Protein AF-A0A3M1MH91-F1 (afdb_monomer)

Mean predicted aligned error: 15.99 Å

Sequence (151 aa):
MTTFCPVFSGGKAGLVIELVPEYYACIVRKSCNFNRFSPLRLRSHMQEEITPEVFAHIVALAALELSPEEAEYLRGQLNKQLQAVHELQAIPLDEHTPIASHGVPYTLESSPAPREDVWRPFPNPQAILAQAPETEDGYIVVPDIPHEALE

pLDDT: mean 75.45, std 25.6, range [28.02, 97.81]

Radius of gyration: 30.64 Å; Cα contacts (8 Å, |Δi|>4): 28; chains: 1; bounding box: 89×73×53 Å

Solvent-accessible surface area (backbone atoms only — not comparable to full-atom values): 10899 Å² total; per-residue (Å²): 137,90,86,85,86,81,90,84,79,88,80,93,72,84,89,78,84,77,90,74,84,84,84,81,92,73,86,72,67,98,78,70,83,84,81,76,75,72,75,81,75,81,76,71,72,81,64,69,77,63,42,72,69,58,44,53,50,53,34,57,74,67,73,56,90,70,54,76,68,54,46,54,52,49,45,55,52,49,43,56,52,47,52,58,51,51,59,57,67,69,52,88,72,65,91,82,62,74,84,76,90,53,101,57,84,81,42,87,87,66,44,80,77,80,82,74,99,65,91,74,85,76,93,57,67,65,67,58,56,72,70,48,96,44,69,55,99,91,39,76,65,71,82,88,72,92,77,80,82,86,127

Structure (mmCIF, N/CA/C/O backbone):
data_AF-A0A3M1MH91-F1
#
_entry.id   AF-A0A3M1MH91-F1
#
loop_
_atom_site.group_PDB
_atom_site.id
_atom_site.type_symbol
_atom_site.label_atom_id
_atom_site.label_alt_id
_atom_site.label_comp_id
_atom_site.label_asym_id
_atom_site.label_entity_id
_atom_site.label_seq_id
_atom_site.pdbx_PDB_ins_code
_atom_site.Cartn_x
_atom_site.Cartn_y
_atom_site.Cartn_z
_atom_site.occupancy
_atom_site.B_iso_or_equiv
_atom_site.auth_seq_id
_atom_site.auth_comp_id
_atom_site.auth_asym_id
_atom_site.auth_atom_id
_atom_site.pdbx_PDB_model_num
ATOM 1 N N . MET A 1 1 ? 63.331 20.343 7.579 1.00 39.31 1 MET A N 1
ATOM 2 C CA . MET A 1 1 ? 62.811 20.040 6.233 1.00 39.31 1 MET A CA 1
ATOM 3 C C . MET A 1 1 ? 61.585 20.903 6.032 1.00 39.31 1 MET A C 1
ATOM 5 O O . MET A 1 1 ? 60.641 20.833 6.804 1.00 39.31 1 MET A O 1
ATOM 9 N N . THR A 1 2 ? 61.729 21.842 5.119 1.00 36.44 2 THR A N 1
ATOM 10 C CA . THR A 1 2 ? 60.842 22.947 4.776 1.00 36.44 2 THR A CA 1
ATOM 11 C C . THR A 1 2 ? 59.548 22.435 4.151 1.00 36.44 2 THR A C 1
ATOM 13 O O . THR A 1 2 ? 59.618 21.673 3.196 1.00 36.44 2 THR A O 1
ATOM 16 N N . THR A 1 3 ? 58.385 22.934 4.571 1.00 35.31 3 THR A N 1
ATOM 17 C CA . THR A 1 3 ? 57.460 23.561 3.614 1.00 35.31 3 THR A CA 1
ATOM 18 C C . THR A 1 3 ? 56.660 24.645 4.326 1.00 35.31 3 THR A C 1
ATOM 20 O O . THR A 1 3 ? 56.142 24.471 5.423 1.00 35.31 3 THR A O 1
ATOM 23 N N . PHE A 1 4 ? 56.669 25.795 3.679 1.00 33.62 4 PHE A N 1
ATOM 24 C CA . PHE A 1 4 ? 56.191 27.103 4.073 1.00 33.62 4 PHE A CA 1
ATOM 25 C C . PHE A 1 4 ? 54.964 27.392 3.207 1.00 33.62 4 PHE A C 1
ATOM 27 O O . PHE A 1 4 ? 55.044 27.169 2.004 1.00 33.62 4 PHE A O 1
ATOM 34 N N . CYS A 1 5 ? 53.869 27.896 3.773 1.00 28.12 5 CYS A N 1
ATOM 35 C CA . CYS A 1 5 ? 52.869 28.685 3.044 1.00 28.12 5 CYS A CA 1
ATOM 36 C C . CYS A 1 5 ? 52.044 29.521 4.046 1.00 28.12 5 CYS A C 1
ATOM 38 O O . CYS A 1 5 ? 51.921 29.127 5.205 1.00 28.12 5 CYS A O 1
ATOM 40 N N . PRO A 1 6 ? 51.577 30.720 3.663 1.00 42.78 6 PRO A N 1
ATOM 41 C CA . PRO A 1 6 ? 51.894 31.926 4.420 1.00 42.78 6 PRO A CA 1
ATOM 42 C C . PRO A 1 6 ? 50.714 32.562 5.172 1.00 42.78 6 PRO A C 1
ATOM 44 O O . PRO A 1 6 ? 49.558 32.481 4.776 1.00 42.78 6 PRO A O 1
ATOM 47 N N . VAL A 1 7 ? 51.095 33.243 6.254 1.00 38.72 7 VAL A N 1
ATOM 48 C CA . VAL A 1 7 ? 50.594 34.511 6.812 1.00 38.72 7 VAL A CA 1
ATOM 49 C C . VAL A 1 7 ? 49.339 35.114 6.155 1.00 38.72 7 VAL A C 1
ATOM 51 O O . VAL A 1 7 ? 49.402 35.638 5.046 1.00 38.72 7 VAL A O 1
ATOM 54 N N . PHE A 1 8 ? 48.265 35.241 6.943 1.00 28.02 8 PHE A N 1
ATOM 55 C CA . PHE A 1 8 ? 47.492 36.484 6.966 1.00 28.02 8 PHE A CA 1
ATOM 56 C C . PHE A 1 8 ? 47.529 37.058 8.381 1.00 28.02 8 PHE A C 1
ATOM 58 O O . PHE A 1 8 ? 47.222 36.387 9.367 1.00 28.02 8 PHE A O 1
ATOM 65 N N . SER A 1 9 ? 48.028 38.282 8.458 1.00 33.06 9 SER A N 1
ATOM 66 C CA . SER A 1 9 ? 48.305 39.026 9.670 1.00 33.06 9 SER A CA 1
ATOM 67 C C . SER A 1 9 ? 47.053 39.712 10.207 1.00 33.06 9 SER A C 1
ATOM 69 O O . SER A 1 9 ? 46.192 40.158 9.458 1.00 33.06 9 SER A O 1
ATOM 71 N N . GLY A 1 10 ? 47.053 39.897 11.526 1.00 30.61 10 GLY A N 1
ATOM 72 C CA . GLY A 1 10 ? 46.495 41.094 12.143 1.00 30.61 10 GLY A CA 1
ATOM 73 C C . GLY A 1 10 ? 45.026 41.024 12.541 1.00 30.61 10 GLY A C 1
ATOM 74 O O . GLY A 1 10 ? 44.133 40.930 11.711 1.00 30.61 10 GLY A O 1
ATOM 75 N N . GLY A 1 11 ? 44.786 41.212 13.838 1.00 30.73 11 GLY A N 1
ATOM 76 C CA . GLY A 1 11 ? 43.491 41.677 14.326 1.00 30.73 11 GLY A CA 1
ATOM 77 C C . GLY A 1 11 ? 43.076 41.034 15.634 1.00 30.73 11 GLY A C 1
ATOM 78 O O . GLY A 1 11 ? 42.286 40.101 15.646 1.00 30.73 11 GLY A O 1
ATOM 79 N N . LYS A 1 12 ? 43.600 41.555 16.746 1.00 42.81 12 LYS A N 1
ATOM 80 C CA . LYS A 1 12 ? 43.086 41.292 18.093 1.00 42.81 12 LYS A CA 1
ATOM 81 C C . LYS A 1 12 ? 41.573 41.558 18.136 1.00 42.81 12 LYS A C 1
ATOM 83 O O . LYS A 1 12 ? 41.165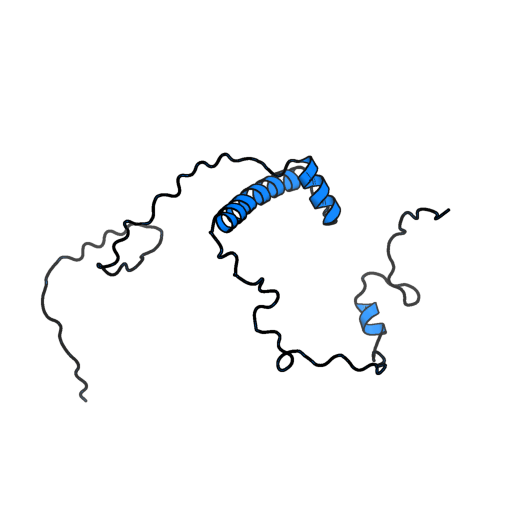 42.692 17.916 1.00 42.81 12 LYS A O 1
ATOM 88 N N . ALA A 1 13 ? 40.775 40.563 18.504 1.00 34.84 13 ALA A N 1
ATOM 89 C CA . ALA A 1 13 ? 39.481 40.768 19.151 1.00 34.84 13 ALA A CA 1
ATOM 90 C C . ALA A 1 13 ? 39.149 39.511 19.963 1.00 34.84 13 ALA A C 1
ATOM 92 O O . ALA A 1 13 ? 39.313 38.395 19.478 1.00 34.84 13 ALA A O 1
ATOM 93 N N . GLY A 1 14 ? 38.804 39.719 21.231 1.00 35.53 14 GLY A N 1
ATOM 94 C CA . GLY A 1 14 ? 38.765 38.702 22.272 1.00 35.53 14 GLY A CA 1
ATOM 95 C C . GLY A 1 14 ? 37.845 37.523 21.972 1.00 35.53 14 GLY A C 1
ATOM 96 O O . GLY A 1 14 ? 36.731 37.673 21.478 1.00 35.53 14 GLY A O 1
ATOM 97 N N . LEU A 1 15 ? 38.342 36.347 22.335 1.00 33.25 15 LEU A N 1
ATOM 98 C CA . LEU A 1 15 ? 37.594 35.110 22.433 1.00 33.25 15 LEU A CA 1
ATOM 99 C C . LEU A 1 15 ? 36.771 35.169 23.730 1.00 33.25 15 LEU A C 1
ATOM 101 O O . LEU A 1 15 ? 37.295 34.888 24.805 1.00 33.25 15 LEU A O 1
ATOM 105 N N . VAL A 1 16 ? 35.508 35.579 23.650 1.00 36.19 16 VAL A N 1
ATOM 106 C CA . VAL A 1 16 ? 34.541 35.301 24.720 1.00 36.19 16 VAL A CA 1
ATOM 107 C C . VAL A 1 16 ? 33.805 34.036 24.304 1.00 36.19 16 VAL A C 1
ATOM 109 O O . VAL A 1 16 ? 32.977 34.060 23.398 1.00 36.19 16 VAL A O 1
ATOM 112 N N . ILE A 1 17 ? 34.182 32.914 24.915 1.00 34.12 17 ILE A N 1
ATOM 113 C CA . ILE A 1 17 ? 33.431 31.663 24.818 1.00 34.12 17 ILE A CA 1
ATOM 114 C C . ILE A 1 17 ? 32.344 31.743 25.889 1.00 34.12 17 ILE A C 1
ATOM 116 O O . ILE A 1 17 ? 32.595 31.419 27.048 1.00 34.12 17 ILE A O 1
ATOM 120 N N . GLU A 1 18 ? 31.148 32.194 25.522 1.00 32.50 18 GLU A N 1
ATOM 121 C CA . GLU A 1 18 ? 29.955 31.853 26.296 1.00 32.50 18 GLU A CA 1
ATOM 122 C C . GLU A 1 18 ? 29.502 30.458 25.865 1.00 32.50 18 GLU A C 1
ATOM 124 O O . GLU A 1 18 ? 29.118 30.222 24.719 1.00 32.50 18 GLU A O 1
ATOM 129 N N . LEU A 1 19 ? 29.613 29.510 26.795 1.00 40.75 19 LEU A N 1
ATOM 130 C CA . LEU A 1 19 ? 29.044 28.176 26.672 1.00 40.75 19 LEU A CA 1
ATOM 131 C C . LEU A 1 19 ? 27.527 28.290 26.843 1.00 40.75 19 LEU A C 1
ATOM 133 O O . LEU A 1 19 ? 27.026 28.269 27.966 1.00 40.75 19 LEU A O 1
ATOM 137 N N . VAL A 1 20 ? 26.806 28.412 25.732 1.00 37.25 20 VAL A N 1
ATOM 138 C CA . VAL A 1 20 ? 25.353 28.211 25.704 1.00 37.25 20 VAL A CA 1
ATOM 139 C C . VAL A 1 20 ? 25.091 26.775 25.243 1.00 37.25 20 VAL A C 1
ATOM 141 O O . VAL A 1 20 ? 25.625 26.377 24.201 1.00 37.25 20 VAL A O 1
ATOM 144 N N . PRO A 1 21 ? 24.341 25.963 26.009 1.00 40.62 21 PRO A N 1
ATOM 145 C CA . PRO A 1 21 ? 24.066 24.593 25.632 1.00 40.62 21 PRO A CA 1
ATOM 146 C C . PRO A 1 21 ? 22.952 24.559 24.583 1.00 40.62 21 PRO A C 1
ATOM 148 O O . PRO A 1 21 ? 21.985 25.309 24.660 1.00 40.62 21 PRO A O 1
ATOM 151 N N . GLU A 1 22 ? 23.107 23.610 23.664 1.00 41.72 22 GLU A N 1
ATOM 152 C CA . GLU A 1 22 ? 22.077 23.050 22.791 1.00 41.72 22 GLU A CA 1
ATOM 153 C C . GLU A 1 22 ? 21.771 23.761 21.446 1.00 41.72 22 GLU A C 1
ATOM 155 O O . GLU A 1 22 ? 21.196 24.838 21.357 1.00 41.72 22 GLU A O 1
ATOM 160 N N . TYR A 1 23 ? 22.114 23.014 20.384 1.00 40.81 23 TYR A N 1
ATOM 161 C CA . TYR A 1 23 ? 21.720 23.098 18.969 1.00 40.81 23 TYR A CA 1
ATOM 162 C C . TYR A 1 23 ? 22.453 24.078 18.022 1.00 40.81 23 TYR A C 1
ATOM 164 O O . TYR A 1 23 ? 22.223 25.278 17.973 1.00 40.81 23 TYR A O 1
ATOM 172 N N . TYR A 1 24 ? 23.266 23.452 17.155 1.00 40.84 24 TYR A N 1
ATOM 173 C CA . TYR A 1 24 ? 23.743 23.890 15.835 1.00 40.84 24 TYR A CA 1
ATOM 174 C C . TYR A 1 24 ? 24.594 25.169 15.747 1.00 40.84 24 TYR A C 1
ATOM 176 O O . TYR A 1 24 ? 24.122 26.267 15.463 1.00 40.84 24 TYR A O 1
ATOM 184 N N . ALA A 1 25 ? 25.916 24.978 15.786 1.00 33.31 25 ALA A N 1
ATOM 185 C CA . ALA A 1 25 ? 26.873 25.919 15.213 1.00 33.31 25 ALA A CA 1
ATOM 186 C C . ALA A 1 25 ? 26.812 25.859 13.672 1.00 33.31 25 ALA A C 1
ATOM 188 O O . ALA A 1 25 ? 27.545 25.110 13.027 1.00 33.31 25 ALA A O 1
ATOM 189 N N . CYS A 1 26 ? 25.927 26.651 13.066 1.00 28.44 26 CYS A N 1
ATOM 190 C CA . CYS A 1 26 ? 25.984 26.931 11.635 1.00 28.44 26 CYS A CA 1
ATOM 191 C C . CYS A 1 26 ? 27.086 27.974 11.393 1.00 28.44 26 CYS A C 1
ATOM 193 O O . CYS A 1 26 ? 26.973 29.125 11.817 1.00 28.44 26 CYS A O 1
ATOM 195 N N . ILE A 1 27 ? 28.180 27.578 10.734 1.00 37.25 27 ILE A N 1
ATOM 196 C CA . ILE A 1 27 ? 29.231 28.501 10.291 1.00 37.25 27 ILE A CA 1
ATOM 197 C C . ILE A 1 27 ? 28.656 29.345 9.149 1.00 37.25 27 ILE A C 1
ATOM 199 O O . ILE A 1 27 ? 28.770 29.007 7.970 1.00 37.25 27 ILE A O 1
ATOM 203 N N . VAL A 1 28 ? 28.021 30.464 9.490 1.00 38.81 28 VAL A N 1
ATOM 204 C CA . VAL A 1 28 ? 27.557 31.436 8.500 1.00 38.81 28 VAL A CA 1
ATOM 205 C C . VAL A 1 28 ? 28.751 32.298 8.087 1.00 38.81 28 VAL A C 1
ATOM 207 O O . VAL A 1 28 ? 29.223 33.151 8.842 1.00 38.81 28 VAL A O 1
ATOM 210 N N . ARG A 1 29 ? 29.260 32.099 6.861 1.00 35.41 29 ARG A N 1
ATOM 211 C CA . ARG A 1 29 ? 30.115 33.100 6.203 1.00 35.41 29 ARG A CA 1
ATOM 212 C C . ARG A 1 29 ? 29.354 34.430 6.172 1.00 35.41 29 ARG A C 1
ATOM 214 O O . ARG A 1 29 ? 28.228 34.489 5.686 1.00 35.41 29 ARG A O 1
ATOM 221 N N . LYS A 1 30 ? 30.016 35.490 6.642 1.00 42.66 30 LYS A N 1
ATOM 222 C CA . LYS A 1 30 ? 29.557 36.876 6.884 1.00 42.66 30 LYS A CA 1
ATOM 223 C C . LYS A 1 30 ? 28.988 37.647 5.668 1.00 42.66 30 LYS A C 1
ATOM 225 O O . LYS A 1 30 ? 28.941 38.871 5.698 1.00 42.66 30 LYS A O 1
ATOM 230 N N . SER A 1 31 ? 28.587 36.966 4.595 1.00 37.50 31 SER A N 1
ATOM 231 C CA . SER A 1 31 ? 28.201 37.573 3.312 1.00 37.50 31 SER A CA 1
ATOM 232 C C . SER A 1 31 ? 26.858 37.086 2.759 1.00 37.50 31 SER A C 1
ATOM 234 O O . SER A 1 31 ? 26.408 37.617 1.748 1.00 37.50 31 SER A O 1
ATOM 236 N N . CYS A 1 32 ? 26.192 36.111 3.387 1.00 32.66 32 CYS A N 1
ATOM 237 C CA . CYS A 1 32 ? 24.842 35.727 2.969 1.00 32.66 32 CYS A CA 1
ATOM 238 C C . CYS A 1 32 ? 23.811 36.634 3.646 1.00 32.66 32 CYS A C 1
ATOM 240 O O . CYS A 1 32 ? 23.598 36.574 4.854 1.00 32.66 32 CYS A O 1
ATOM 242 N N . ASN A 1 33 ? 23.185 37.495 2.846 1.00 38.94 33 ASN A N 1
ATOM 243 C CA . ASN A 1 33 ? 22.095 38.372 3.249 1.00 38.94 33 ASN A CA 1
ATOM 244 C C . ASN A 1 33 ? 20.834 37.520 3.503 1.00 38.94 33 ASN A C 1
ATOM 246 O O . ASN A 1 33 ? 20.026 37.289 2.605 1.00 38.94 33 ASN A O 1
ATOM 250 N N . PHE A 1 34 ? 20.712 36.994 4.724 1.00 41.44 34 PHE A N 1
ATOM 251 C CA . PHE A 1 34 ? 19.629 36.127 5.209 1.00 41.44 34 PHE A CA 1
ATOM 252 C C . PHE A 1 34 ? 18.347 36.928 5.508 1.00 41.44 34 PHE A C 1
ATOM 254 O O . PHE A 1 34 ? 17.741 36.791 6.560 1.00 41.44 34 PHE A O 1
ATOM 261 N N . ASN A 1 35 ? 17.941 37.819 4.601 1.00 36.66 35 ASN A N 1
ATOM 262 C CA . ASN A 1 35 ? 16.754 38.664 4.786 1.00 36.66 35 ASN A CA 1
ATOM 263 C C . ASN A 1 35 ? 15.656 38.386 3.747 1.00 36.66 35 ASN A C 1
ATOM 265 O O . ASN A 1 35 ? 14.824 39.241 3.457 1.00 36.66 35 ASN A O 1
ATOM 269 N N . ARG A 1 36 ? 15.654 37.179 3.163 1.00 39.59 36 ARG A N 1
ATOM 270 C CA . ARG A 1 36 ? 14.602 36.712 2.243 1.00 39.59 36 ARG A CA 1
ATOM 271 C C . ARG A 1 36 ? 14.000 35.357 2.628 1.00 39.59 36 ARG A C 1
ATOM 273 O O . ARG A 1 36 ? 13.360 34.721 1.803 1.00 39.59 36 ARG A O 1
ATOM 280 N N . PHE A 1 37 ? 14.152 34.931 3.877 1.00 39.06 37 PHE A N 1
ATOM 281 C CA . PHE A 1 37 ? 13.192 33.994 4.447 1.00 39.06 37 PHE A CA 1
ATOM 282 C C . PHE A 1 37 ? 12.094 34.840 5.074 1.00 39.06 37 PHE A C 1
ATOM 284 O O . PHE A 1 37 ? 12.212 35.313 6.202 1.00 39.06 37 PHE A O 1
ATOM 291 N N . SER A 1 38 ? 11.055 35.122 4.285 1.00 40.97 38 SER A N 1
ATOM 292 C CA . SER A 1 38 ? 9.800 35.578 4.869 1.00 40.97 38 SER A CA 1
ATOM 293 C C . SER A 1 38 ? 9.378 34.521 5.897 1.00 40.97 38 SER A C 1
ATOM 295 O O . SER A 1 38 ? 9.492 33.327 5.605 1.00 40.97 38 SER A O 1
ATOM 297 N N . PRO A 1 39 ? 8.965 34.909 7.116 1.00 39.94 39 PRO A N 1
ATOM 298 C CA . PRO A 1 39 ? 8.461 33.932 8.059 1.00 39.94 39 PRO A CA 1
ATOM 299 C C . PRO A 1 39 ? 7.252 33.289 7.392 1.00 39.94 39 PRO A C 1
ATOM 301 O O . PRO A 1 39 ? 6.313 33.998 7.015 1.00 39.94 39 PRO A O 1
ATOM 304 N N . LEU A 1 40 ? 7.299 31.966 7.207 1.00 42.94 40 LEU A N 1
ATOM 305 C CA . LEU A 1 40 ? 6.115 31.174 6.914 1.00 42.94 40 LEU A CA 1
ATOM 306 C C . LEU A 1 40 ? 5.078 31.602 7.945 1.00 42.94 40 LEU A C 1
ATOM 308 O O . LEU A 1 40 ? 5.201 31.343 9.142 1.00 42.94 40 LEU A O 1
ATOM 312 N N . ARG A 1 41 ? 4.109 32.389 7.486 1.00 45.06 41 ARG A N 1
ATOM 313 C CA . ARG A 1 41 ? 2.991 32.828 8.296 1.00 45.06 41 ARG A CA 1
ATOM 314 C C . ARG A 1 41 ? 2.200 31.556 8.542 1.00 45.06 41 ARG A C 1
ATOM 316 O O . ARG A 1 41 ? 1.397 31.191 7.690 1.00 45.06 41 ARG A O 1
ATOM 323 N N . LEU A 1 42 ? 2.452 30.883 9.668 1.00 44.47 42 LEU A N 1
ATOM 324 C CA . LEU A 1 42 ? 1.614 29.796 10.164 1.00 44.47 42 LEU A CA 1
ATOM 325 C C . LEU A 1 42 ? 0.206 30.358 10.380 1.00 44.47 42 LEU A C 1
ATOM 327 O O . LEU A 1 42 ? -0.1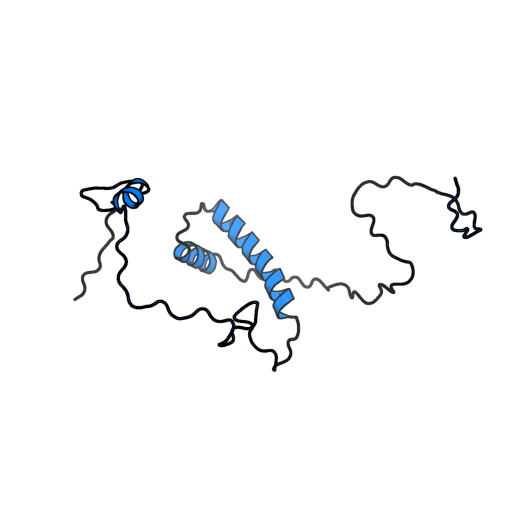72 30.798 11.462 1.00 44.47 42 LEU A O 1
ATOM 331 N N . ARG A 1 43 ? -0.587 30.370 9.315 1.00 44.94 43 ARG A N 1
ATOM 332 C CA . ARG A 1 43 ? -2.023 30.178 9.412 1.00 44.94 43 ARG A CA 1
ATOM 333 C C . ARG A 1 43 ? -2.242 28.677 9.294 1.00 44.94 43 ARG A C 1
ATOM 335 O O . ARG A 1 43 ? -2.793 28.213 8.307 1.00 44.94 43 ARG A O 1
ATOM 342 N N . SER A 1 44 ? -1.784 27.920 10.292 1.00 48.16 44 SER A N 1
ATOM 343 C CA . SER A 1 44 ? -2.280 26.565 10.491 1.00 48.16 44 SER A CA 1
ATOM 344 C C . SER A 1 44 ? -3.697 26.706 11.033 1.00 48.16 44 SER A C 1
ATOM 346 O O . SER A 1 44 ? -3.944 26.673 12.239 1.00 48.16 44 SER A O 1
ATOM 348 N N . HIS A 1 45 ? -4.659 26.892 10.139 1.00 50.84 45 HIS A N 1
ATOM 349 C CA . HIS A 1 45 ? -5.908 26.211 10.403 1.00 50.84 45 HIS A CA 1
ATOM 350 C C . HIS A 1 45 ? -5.525 24.732 10.355 1.00 50.84 45 HIS A C 1
ATOM 352 O O . HIS A 1 45 ? -5.254 24.209 9.281 1.00 50.84 45 HIS A O 1
ATOM 358 N N . MET A 1 46 ? -5.373 24.108 11.526 1.00 56.62 46 MET A N 1
ATOM 359 C CA . MET A 1 46 ? -5.366 22.654 11.645 1.00 56.62 46 MET A CA 1
ATOM 360 C C . MET A 1 46 ? -6.742 22.186 11.175 1.00 56.62 46 MET A C 1
ATOM 362 O O . MET A 1 46 ? -7.656 22.019 11.979 1.00 56.62 46 MET A O 1
ATOM 366 N N . GLN A 1 47 ? -6.945 22.114 9.865 1.00 61.84 47 GLN A N 1
ATOM 367 C CA . GLN A 1 47 ? -8.074 21.385 9.328 1.00 61.84 47 GLN A CA 1
ATOM 368 C C . GLN A 1 47 ? -7.693 19.923 9.498 1.00 61.84 47 GLN A C 1
ATOM 370 O O . GLN A 1 47 ? -6.722 19.452 8.913 1.00 61.84 47 GLN A O 1
ATOM 375 N N . GLU A 1 48 ? -8.399 19.233 10.388 1.00 72.88 48 GLU A N 1
ATOM 376 C CA . GLU A 1 48 ? -8.405 17.778 10.366 1.00 72.88 48 GLU A CA 1
ATOM 377 C C . GLU A 1 48 ? -9.156 17.361 9.100 1.00 72.88 48 GLU A C 1
ATOM 379 O O . GLU A 1 48 ? -10.373 17.191 9.102 1.00 72.88 48 GLU A O 1
ATOM 384 N N . GLU A 1 49 ? -8.428 17.307 7.987 1.00 89.81 49 GLU A N 1
ATOM 385 C CA . GLU A 1 49 ? -8.949 16.908 6.680 1.00 89.81 49 GLU A CA 1
ATOM 386 C C . GLU A 1 49 ? -9.333 15.428 6.678 1.00 89.81 49 GLU A C 1
ATOM 388 O O . GLU A 1 49 ? -10.315 15.032 6.050 1.00 89.81 49 GLU A O 1
ATOM 393 N N . ILE A 1 50 ? -8.586 14.610 7.424 1.00 94.75 50 ILE A N 1
ATOM 394 C CA . ILE A 1 50 ? -8.896 13.196 7.606 1.00 94.75 50 ILE A CA 1
ATOM 395 C C . ILE A 1 50 ? -9.779 13.042 8.841 1.00 94.75 50 ILE A C 1
ATOM 397 O O . ILE A 1 50 ? -9.307 13.078 9.987 1.00 94.75 50 ILE A O 1
ATOM 401 N N . THR A 1 51 ? -11.066 12.831 8.575 1.00 96.38 51 THR A N 1
ATOM 402 C CA . THR A 1 51 ? -12.069 12.518 9.593 1.00 96.38 51 THR A CA 1
ATOM 403 C C . THR A 1 51 ? -11.895 11.085 10.117 1.00 96.38 51 THR A C 1
ATOM 405 O O . THR A 1 51 ? -11.252 10.259 9.458 1.00 96.38 51 THR A O 1
ATOM 408 N N . PRO A 1 52 ? -12.462 10.748 11.291 1.00 96.25 52 PRO A N 1
ATOM 409 C CA . PRO A 1 52 ? -12.436 9.382 11.814 1.00 96.25 52 PRO A CA 1
ATOM 410 C C . PRO A 1 52 ? -13.006 8.345 10.838 1.00 96.25 52 PRO A C 1
ATOM 412 O O . PRO A 1 52 ? -12.455 7.254 10.717 1.00 96.25 52 PRO A O 1
ATOM 415 N N . GLU A 1 53 ? -14.061 8.688 10.097 1.00 96.69 53 GLU A N 1
ATOM 416 C CA . GLU A 1 53 ? -14.702 7.794 9.126 1.00 96.69 53 GLU A CA 1
ATOM 417 C C . GLU A 1 53 ? -13.784 7.511 7.932 1.00 96.69 53 GLU A C 1
ATOM 419 O O . GLU A 1 53 ? -13.632 6.361 7.516 1.00 96.69 53 GLU A O 1
ATOM 424 N N . VAL A 1 54 ? -13.128 8.552 7.405 1.00 96.94 54 VAL A N 1
ATOM 425 C CA . VAL A 1 54 ? -12.151 8.410 6.314 1.00 96.94 54 VAL A CA 1
ATOM 426 C C . VAL A 1 54 ? -10.950 7.598 6.785 1.00 96.94 54 VAL A C 1
ATOM 428 O O . VAL A 1 54 ? -10.499 6.699 6.076 1.00 96.94 54 VAL A O 1
ATOM 431 N N . PHE A 1 55 ? -10.451 7.868 7.992 1.00 97.56 55 PHE A N 1
ATOM 432 C CA . PHE A 1 55 ? -9.338 7.113 8.558 1.00 97.56 55 PHE A CA 1
ATOM 433 C C . PHE A 1 55 ? -9.691 5.633 8.744 1.00 97.56 55 PHE A C 1
ATOM 435 O O . PHE A 1 55 ? -8.919 4.772 8.330 1.00 97.56 55 PHE A O 1
ATOM 442 N N . ALA A 1 56 ? -10.876 5.327 9.280 1.00 97.12 56 ALA A N 1
ATOM 443 C CA . ALA A 1 56 ? -11.356 3.954 9.425 1.00 97.12 56 ALA A CA 1
ATOM 444 C C . ALA A 1 56 ? -11.436 3.227 8.073 1.00 97.12 56 ALA A C 1
ATOM 446 O O . ALA A 1 56 ? -11.056 2.061 7.971 1.00 97.12 56 ALA A O 1
ATOM 447 N N . HIS A 1 57 ? -11.861 3.922 7.014 1.00 97.25 57 HIS A N 1
ATOM 448 C CA . HIS A 1 57 ? -11.868 3.355 5.668 1.00 97.25 57 HIS A CA 1
ATOM 449 C C . HIS A 1 57 ? -10.451 3.063 5.144 1.00 97.25 57 HIS A C 1
ATOM 451 O O . HIS A 1 57 ? -10.212 1.987 4.597 1.00 97.25 57 HIS A O 1
ATOM 457 N N . ILE A 1 58 ? -9.495 3.975 5.354 1.00 96.75 58 ILE A N 1
ATOM 458 C CA . ILE A 1 58 ? -8.084 3.768 4.981 1.00 96.75 58 ILE A CA 1
ATOM 459 C C . I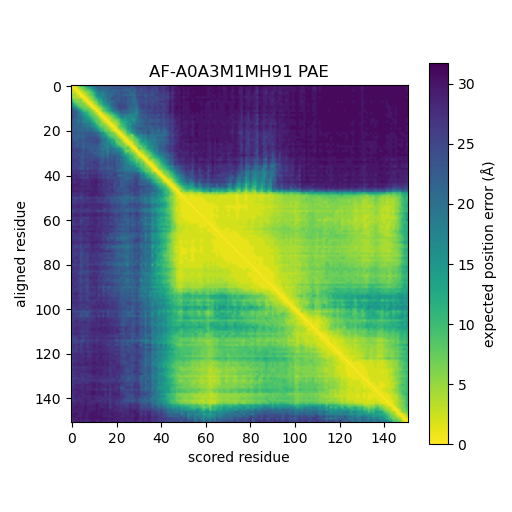LE A 1 58 ? -7.489 2.566 5.729 1.00 96.75 58 ILE A C 1
ATOM 461 O O . ILE A 1 58 ? -6.812 1.740 5.122 1.00 96.75 58 ILE A O 1
ATOM 465 N N . VAL A 1 59 ? -7.763 2.444 7.028 1.00 97.50 59 VAL A N 1
ATOM 466 C CA . VAL A 1 59 ? -7.313 1.322 7.871 1.00 97.50 59 VAL A CA 1
ATOM 467 C C . VAL A 1 59 ? -7.864 -0.010 7.359 1.00 97.50 59 VAL A C 1
ATOM 469 O O . VAL A 1 59 ? -7.109 -0.975 7.240 1.00 97.50 59 VAL A O 1
ATOM 472 N N . ALA A 1 60 ? -9.144 -0.044 6.975 1.00 96.38 60 ALA A N 1
ATOM 473 C CA . ALA A 1 60 ? -9.763 -1.226 6.381 1.00 96.38 60 ALA A CA 1
ATOM 474 C C . ALA A 1 60 ? -9.103 -1.617 5.046 1.00 96.38 60 ALA A C 1
ATOM 476 O O . ALA A 1 60 ? -8.792 -2.788 4.837 1.00 96.38 60 ALA A O 1
ATOM 477 N N . LEU A 1 61 ? -8.827 -0.646 4.166 1.00 97.56 61 LEU A N 1
ATOM 478 C CA . LEU A 1 61 ? -8.120 -0.886 2.899 1.00 97.56 61 LEU A CA 1
ATOM 479 C C . LEU A 1 61 ? -6.686 -1.388 3.109 1.00 97.56 61 LEU A C 1
ATOM 481 O O . LEU A 1 61 ? -6.191 -2.192 2.322 1.00 97.56 61 LEU A O 1
ATOM 485 N N . ALA A 1 62 ? -6.024 -0.918 4.164 1.00 97.00 62 ALA A N 1
ATOM 486 C CA . ALA A 1 62 ? -4.676 -1.335 4.527 1.00 97.00 62 ALA A CA 1
ATOM 487 C C . ALA A 1 62 ? -4.632 -2.685 5.268 1.00 97.00 62 ALA A C 1
ATOM 489 O O . ALA A 1 62 ? -3.538 -3.153 5.578 1.00 97.00 62 ALA A O 1
ATOM 490 N N . ALA A 1 63 ? -5.790 -3.296 5.553 1.00 96.31 63 ALA A N 1
ATOM 491 C CA . ALA A 1 63 ? -5.917 -4.517 6.349 1.00 96.31 63 ALA A CA 1
ATOM 492 C C . ALA A 1 63 ? -5.183 -4.427 7.704 1.00 96.31 63 ALA A C 1
ATOM 494 O O . ALA A 1 63 ? -4.511 -5.369 8.127 1.00 96.31 63 ALA A O 1
ATOM 495 N 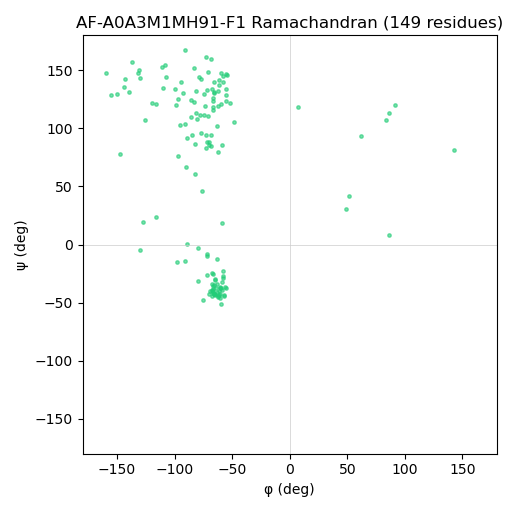N . LEU A 1 64 ? -5.294 -3.274 8.374 1.00 97.12 64 LEU A N 1
ATOM 496 C CA . LEU A 1 64 ? -4.713 -3.042 9.696 1.00 97.12 64 LEU A CA 1
ATOM 497 C C . LEU A 1 64 ? -5.776 -3.201 10.787 1.00 97.12 64 LEU A C 1
ATOM 499 O O . LEU A 1 64 ? -6.861 -2.631 10.698 1.00 97.12 64 LEU A O 1
ATOM 503 N N . GLU A 1 65 ? -5.437 -3.931 11.846 1.00 96.19 65 GLU A N 1
ATOM 504 C CA . GLU A 1 65 ? -6.213 -3.981 13.085 1.00 96.19 65 GLU A CA 1
ATOM 505 C C . GLU A 1 65 ? -5.563 -3.034 14.101 1.00 96.19 65 GLU A C 1
ATOM 507 O O . GLU A 1 65 ? -4.381 -3.177 14.407 1.00 96.19 65 GLU A O 1
ATOM 512 N N . LEU A 1 66 ? -6.312 -2.033 14.572 1.00 97.06 66 LEU A N 1
ATOM 513 C CA . LEU A 1 66 ? -5.819 -0.982 15.468 1.00 97.06 66 LEU A CA 1
ATOM 514 C C . LEU A 1 66 ? -6.743 -0.833 16.673 1.00 97.06 66 LEU A C 1
ATOM 516 O O . LEU A 1 66 ? -7.970 -0.887 16.533 1.00 97.06 66 LEU A O 1
ATOM 520 N N . SER A 1 67 ? -6.165 -0.562 17.842 1.00 97.81 67 SER A N 1
ATOM 521 C CA . SER A 1 67 ? -6.948 -0.129 18.999 1.00 97.81 67 SER A CA 1
ATOM 522 C C . SER A 1 67 ? -7.537 1.277 18.771 1.00 97.81 67 SER A C 1
ATOM 524 O O . SER A 1 67 ? -7.021 2.047 17.952 1.00 97.81 67 SER A O 1
ATOM 526 N N . PRO A 1 68 ? -8.595 1.673 19.504 1.00 96.75 68 PRO A N 1
ATOM 527 C CA . PRO A 1 68 ? -9.143 3.029 19.418 1.00 96.75 68 PRO A CA 1
ATOM 528 C C . PRO A 1 68 ? -8.103 4.124 19.704 1.00 96.75 68 PRO A C 1
ATOM 530 O O . PRO A 1 68 ? -8.107 5.176 19.063 1.00 96.75 68 PRO A O 1
ATOM 533 N N . GLU A 1 69 ? -7.191 3.874 20.645 1.00 97.25 69 GLU A N 1
ATOM 534 C CA . GLU A 1 69 ? -6.123 4.802 21.019 1.00 97.25 69 GLU A CA 1
ATOM 535 C C . GLU A 1 69 ? -5.065 4.928 19.914 1.00 97.25 69 GLU A C 1
ATOM 537 O O . GLU A 1 69 ? -4.624 6.037 19.600 1.00 97.25 69 GLU A O 1
ATOM 542 N N . GLU A 1 70 ? -4.678 3.807 19.298 1.00 97.81 70 GLU A N 1
ATOM 543 C CA . GLU A 1 70 ? -3.746 3.782 18.167 1.00 97.81 70 GLU A CA 1
ATOM 544 C C . GLU A 1 70 ? -4.337 4.478 16.943 1.00 97.81 70 GLU A C 1
ATOM 546 O O . GLU A 1 70 ? -3.652 5.268 16.290 1.00 97.81 70 GLU A O 1
ATOM 551 N N . ALA A 1 71 ? -5.617 4.226 16.660 1.00 97.31 71 ALA A N 1
ATOM 552 C CA . ALA A 1 71 ? -6.319 4.843 15.547 1.00 97.31 71 ALA A CA 1
ATOM 553 C C . ALA A 1 71 ? -6.355 6.370 15.687 1.00 97.31 71 ALA A C 1
ATOM 555 O O . ALA A 1 71 ? -6.011 7.083 14.744 1.00 97.31 71 ALA A O 1
ATOM 556 N N . GLU A 1 72 ? -6.689 6.882 16.872 1.00 96.88 72 GLU A N 1
ATOM 557 C CA . GLU A 1 72 ? -6.724 8.324 17.119 1.00 96.88 72 GLU A CA 1
ATOM 558 C C . GLU A 1 72 ? -5.326 8.953 17.043 1.00 96.88 72 GLU A C 1
ATOM 560 O O . GLU A 1 72 ? -5.133 10.006 16.422 1.00 96.88 72 GLU A O 1
ATOM 565 N N . TYR A 1 73 ? -4.320 8.277 17.603 1.00 97.31 73 TYR A N 1
ATOM 566 C CA . TYR A 1 73 ? -2.934 8.721 17.503 1.00 97.31 73 TYR A CA 1
ATOM 567 C C . TYR A 1 73 ? -2.471 8.812 16.042 1.00 97.31 73 TYR A C 1
ATOM 569 O O . TYR A 1 73 ? -1.955 9.854 15.619 1.00 97.31 73 TYR A O 1
ATOM 577 N N . LEU A 1 74 ? -2.666 7.748 15.260 1.00 97.38 74 LEU A N 1
ATOM 578 C CA . LEU A 1 74 ? -2.229 7.670 13.866 1.00 97.38 74 LEU A CA 1
ATOM 579 C C . LEU A 1 74 ? -3.001 8.634 12.965 1.00 97.38 74 LEU A C 1
ATOM 581 O O . LEU A 1 74 ? -2.381 9.296 12.133 1.00 97.38 74 LEU A O 1
ATOM 585 N N . ARG A 1 75 ? -4.311 8.800 13.175 1.00 96.88 75 ARG A N 1
ATOM 586 C CA . ARG A 1 75 ? -5.123 9.817 12.491 1.00 96.88 75 ARG A CA 1
ATOM 587 C C . ARG A 1 75 ? -4.557 11.218 12.719 1.00 96.88 75 ARG A C 1
ATOM 589 O O . ARG A 1 75 ? -4.407 11.994 11.770 1.00 96.88 75 ARG A O 1
ATOM 596 N N . GLY A 1 76 ? -4.184 11.535 13.960 1.00 95.44 76 GLY A N 1
ATOM 597 C CA . GLY A 1 76 ? -3.534 12.799 14.300 1.00 95.44 76 GLY A CA 1
ATOM 598 C C . GLY A 1 76 ? -2.164 12.968 13.631 1.00 95.44 76 GLY A C 1
ATOM 599 O O . GLY A 1 76 ? -1.844 14.056 13.148 1.00 95.44 76 GLY A O 1
ATOM 600 N N . GLN A 1 77 ? -1.349 11.910 13.565 1.00 96.19 77 GLN A N 1
ATOM 601 C CA . GLN A 1 77 ? -0.056 11.955 12.865 1.00 96.19 77 GLN A CA 1
ATOM 602 C C . GLN A 1 77 ? -0.218 12.125 11.352 1.00 96.19 77 GLN A C 1
ATOM 604 O O . GLN A 1 77 ? 0.518 12.902 10.747 1.00 96.19 77 GLN A O 1
ATOM 609 N N . LEU A 1 78 ? -1.196 11.460 10.743 1.00 96.06 78 LEU A N 1
ATOM 610 C CA . LEU A 1 78 ? -1.426 11.531 9.304 1.00 96.06 78 LEU A CA 1
ATOM 611 C C . LEU A 1 78 ? -1.912 12.924 8.876 1.00 96.06 78 LEU A C 1
ATOM 613 O O . LEU A 1 78 ? -1.409 13.473 7.898 1.00 96.06 78 LEU A O 1
ATOM 617 N N . ASN A 1 79 ? -2.790 13.555 9.663 1.00 95.38 79 ASN A N 1
ATOM 618 C CA . ASN A 1 79 ? -3.171 14.956 9.442 1.00 95.38 79 ASN A CA 1
ATOM 619 C C . ASN A 1 79 ? -1.961 15.909 9.539 1.00 95.38 79 ASN A C 1
ATOM 621 O O . ASN A 1 79 ? -1.849 16.848 8.754 1.00 95.38 79 ASN A O 1
ATOM 625 N N . LYS A 1 80 ? -1.007 15.654 10.447 1.00 94.12 80 LYS A N 1
ATOM 626 C CA . LYS A 1 80 ? 0.250 16.429 10.499 1.00 94.12 80 LYS A CA 1
ATOM 627 C C . LYS A 1 80 ? 1.126 16.192 9.266 1.00 94.12 80 LYS A C 1
ATOM 629 O O . LYS A 1 80 ? 1.743 17.132 8.777 1.00 94.12 80 LYS A O 1
ATOM 634 N N . GLN A 1 81 ? 1.187 14.963 8.755 1.00 94.56 81 GLN A N 1
ATOM 635 C CA . GLN A 1 81 ? 1.945 14.643 7.539 1.00 94.56 81 GLN A CA 1
ATOM 636 C C . GLN A 1 81 ? 1.347 15.314 6.295 1.00 94.56 81 GLN A C 1
ATOM 638 O O . GLN A 1 81 ? 2.104 15.787 5.447 1.00 94.56 81 GLN A O 1
ATOM 643 N N . LEU A 1 82 ? 0.016 15.437 6.211 1.00 95.06 82 LEU A N 1
ATOM 644 C CA . LEU A 1 82 ? -0.649 16.168 5.125 1.00 95.06 82 LEU A CA 1
ATOM 645 C C . LEU A 1 82 ? -0.219 17.632 5.045 1.00 95.06 82 LEU A C 1
ATOM 647 O O . LEU A 1 82 ? -0.093 18.160 3.945 1.00 95.06 82 LEU A O 1
ATOM 651 N N . GLN A 1 83 ? 0.102 18.273 6.173 1.00 91.06 83 GLN A N 1
ATOM 652 C CA . GLN A 1 83 ? 0.636 19.634 6.148 1.00 91.06 83 GLN A CA 1
ATOM 653 C C . GLN A 1 83 ? 1.909 19.732 5.289 1.00 91.06 83 GLN A C 1
ATOM 655 O O . GLN A 1 83 ? 2.033 20.649 4.481 1.00 91.06 83 GLN A O 1
ATOM 660 N N . ALA A 1 84 ? 2.831 18.772 5.413 1.00 92.69 84 ALA A N 1
ATOM 661 C CA . ALA A 1 84 ? 4.047 18.750 4.600 1.00 92.69 84 ALA A CA 1
ATOM 662 C C . ALA A 1 84 ? 3.739 18.517 3.110 1.00 92.69 84 ALA A C 1
ATOM 664 O O . ALA A 1 84 ? 4.395 19.089 2.242 1.00 92.69 84 ALA A O 1
ATOM 665 N N . VAL A 1 85 ? 2.714 17.717 2.799 1.00 94.38 85 VAL A N 1
ATOM 666 C CA . VAL A 1 85 ? 2.251 17.507 1.418 1.00 94.38 85 VAL A CA 1
ATOM 667 C C . VAL A 1 85 ? 1.682 18.801 0.831 1.00 94.38 85 VAL A C 1
ATOM 669 O O . VAL A 1 85 ? 2.025 19.157 -0.296 1.00 94.38 85 VAL A O 1
ATOM 672 N N . HIS A 1 86 ? 0.890 19.549 1.601 1.00 93.88 86 HIS A N 1
ATOM 673 C CA . HIS A 1 86 ? 0.349 20.848 1.182 1.00 93.88 86 HIS A CA 1
ATOM 674 C C . HIS A 1 86 ? 1.441 21.891 0.947 1.00 93.88 86 HIS A C 1
ATOM 676 O O . HIS A 1 86 ? 1.363 22.670 -0.005 1.00 93.88 86 HIS A O 1
ATOM 682 N N . GLU A 1 87 ? 2.491 21.887 1.770 1.00 93.56 87 GLU A N 1
ATOM 683 C CA . GLU A 1 87 ? 3.666 22.740 1.561 1.00 93.56 87 GLU A CA 1
ATOM 684 C C . GLU A 1 87 ? 4.372 22.419 0.234 1.00 93.56 87 GLU A C 1
ATOM 686 O O . GLU A 1 87 ? 4.763 23.340 -0.484 1.00 93.56 87 GLU A O 1
ATOM 691 N N . LEU A 1 88 ? 4.480 21.136 -0.132 1.00 93.00 88 LEU A N 1
ATOM 692 C CA . LEU A 1 88 ? 5.028 20.718 -1.426 1.00 93.00 88 LEU A CA 1
ATOM 693 C C . LEU A 1 88 ? 4.104 21.087 -2.594 1.00 93.00 88 LEU A C 1
ATOM 695 O O . LEU A 1 88 ? 4.587 21.538 -3.631 1.00 93.00 88 LEU A O 1
ATOM 699 N N . GLN A 1 89 ? 2.788 20.943 -2.427 1.00 92.38 89 GLN A N 1
ATOM 700 C CA . GLN A 1 89 ? 1.800 21.289 -3.453 1.00 92.38 89 GLN A CA 1
ATOM 701 C C . GLN A 1 89 ? 1.778 22.793 -3.764 1.00 92.38 89 GLN A C 1
ATOM 703 O O . GLN A 1 89 ? 1.490 23.190 -4.892 1.00 92.38 89 GLN A O 1
ATOM 708 N N . ALA A 1 90 ? 2.097 23.638 -2.781 1.00 94.25 90 ALA A N 1
ATOM 709 C CA . ALA A 1 90 ? 2.156 25.087 -2.957 1.00 94.25 90 ALA A CA 1
ATOM 710 C C . ALA A 1 90 ? 3.358 25.561 -3.800 1.00 94.25 90 ALA A C 1
ATOM 712 O O . ALA A 1 90 ? 3.423 26.740 -4.161 1.00 94.25 90 ALA A O 1
ATOM 713 N N . ILE A 1 91 ? 4.315 24.679 -4.105 1.00 93.44 91 ILE A N 1
ATOM 714 C CA . ILE A 1 91 ? 5.470 25.005 -4.943 1.00 93.44 91 ILE A CA 1
ATOM 715 C C . ILE A 1 91 ? 5.000 25.104 -6.404 1.00 93.44 91 ILE A C 1
ATOM 717 O O . ILE A 1 91 ? 4.514 24.115 -6.953 1.00 93.44 91 ILE A O 1
ATOM 721 N N . PRO A 1 92 ? 5.144 26.268 -7.068 1.00 92.25 92 PRO A N 1
ATOM 722 C CA . PRO A 1 92 ? 4.734 26.413 -8.458 1.00 92.25 92 PRO A CA 1
ATOM 723 C C . PRO A 1 92 ? 5.597 25.530 -9.363 1.00 92.25 92 PRO A C 1
ATOM 725 O O . PRO A 1 92 ? 6.828 25.561 -9.287 1.00 92.25 92 PRO A O 1
ATOM 728 N N . LEU A 1 93 ? 4.939 24.776 -10.239 1.00 90.12 93 LEU A N 1
ATOM 729 C CA . LEU A 1 93 ? 5.576 23.968 -11.274 1.00 90.12 93 LEU A CA 1
ATOM 730 C C . LEU A 1 93 ? 5.349 24.619 -12.640 1.00 90.12 93 LEU A C 1
ATOM 732 O O . LEU A 1 93 ? 4.290 25.190 -12.891 1.00 90.12 93 LEU A O 1
ATOM 736 N N . ASP A 1 94 ? 6.347 24.531 -13.518 1.00 93.19 94 ASP A N 1
ATOM 737 C CA . ASP A 1 94 ? 6.180 24.886 -14.929 1.00 93.19 94 ASP A CA 1
ATOM 738 C C . ASP A 1 94 ? 5.209 23.886 -15.578 1.00 93.19 94 ASP A C 1
ATOM 740 O O . ASP A 1 94 ? 5.392 22.675 -15.429 1.00 93.19 94 ASP A O 1
ATOM 744 N N . GLU A 1 95 ? 4.194 24.379 -16.295 1.00 88.94 95 GLU A N 1
ATOM 745 C CA . GLU A 1 95 ? 3.173 23.572 -16.983 1.00 88.94 95 GLU A CA 1
ATOM 746 C C . GLU A 1 95 ? 3.786 22.599 -18.002 1.00 88.94 95 GLU A C 1
ATOM 748 O O . GLU A 1 95 ? 3.188 21.576 -18.336 1.00 88.94 95 GLU A O 1
ATOM 753 N N . HIS A 1 96 ? 4.997 22.895 -18.481 1.00 91.88 96 HIS A N 1
ATOM 754 C CA . HIS A 1 96 ? 5.741 22.040 -19.402 1.00 91.88 96 HIS A CA 1
ATOM 755 C C . HIS A 1 96 ? 6.639 21.008 -18.708 1.00 91.88 96 HIS A C 1
ATOM 757 O O . HIS A 1 96 ? 7.315 20.239 -19.396 1.00 91.88 96 HIS A O 1
ATOM 763 N N . THR A 1 97 ? 6.657 20.964 -17.372 1.00 87.50 97 THR A N 1
ATOM 764 C CA . THR A 1 97 ? 7.449 19.982 -16.623 1.00 87.50 97 THR A CA 1
ATOM 765 C C . THR A 1 97 ? 6.890 18.580 -16.874 1.00 87.50 97 THR A C 1
ATOM 767 O O . THR A 1 97 ? 5.760 18.292 -16.476 1.00 87.50 97 THR A O 1
ATOM 770 N N . PRO A 1 98 ? 7.650 17.671 -17.510 1.00 82.69 98 PRO A N 1
ATOM 771 C CA . PRO A 1 98 ? 7.179 16.315 -17.737 1.00 82.69 98 PRO A CA 1
ATOM 772 C C . PRO A 1 98 ? 7.133 15.533 -16.421 1.00 82.69 98 PRO A C 1
ATOM 774 O O . PRO A 1 98 ? 7.971 15.711 -15.536 1.00 82.69 98 PRO A O 1
ATOM 777 N N . ILE A 1 99 ? 6.185 14.602 -16.315 1.00 84.25 99 ILE A N 1
ATOM 778 C CA . ILE A 1 99 ? 6.128 13.666 -15.189 1.00 84.25 99 ILE A CA 1
ATOM 779 C C . ILE A 1 99 ? 7.347 12.738 -15.257 1.00 84.25 99 ILE A C 1
ATOM 781 O O . ILE A 1 99 ? 7.545 12.018 -16.239 1.00 84.25 99 ILE A O 1
ATOM 785 N N . ALA A 1 100 ? 8.144 12.703 -14.191 1.00 83.44 100 ALA A N 1
ATOM 786 C CA . ALA A 1 100 ? 9.247 11.759 -14.055 1.00 83.44 100 ALA A CA 1
ATOM 787 C C . ALA A 1 100 ? 8.726 10.399 -13.555 1.00 83.44 100 ALA A C 1
ATOM 789 O O . ALA A 1 100 ? 8.713 10.129 -12.358 1.00 83.44 100 ALA A O 1
ATOM 790 N N . SER A 1 101 ? 8.290 9.529 -14.475 1.00 85.12 101 SER A N 1
ATOM 791 C CA . SER A 1 101 ? 7.865 8.151 -14.132 1.00 85.12 101 SER A CA 1
ATOM 792 C C . SER A 1 101 ? 9.032 7.273 -13.656 1.00 85.12 101 SER A C 1
ATOM 794 O O . SER A 1 101 ? 8.845 6.307 -12.920 1.00 85.12 101 SER A O 1
ATOM 796 N N . HIS A 1 102 ? 10.251 7.622 -14.070 1.00 84.50 102 HIS A N 1
ATOM 797 C CA . HIS A 1 102 ? 11.494 6.961 -13.695 1.00 84.50 102 HIS A CA 1
ATOM 798 C C . HIS A 1 102 ? 12.518 8.017 -13.265 1.00 84.50 102 HIS A C 1
ATOM 800 O O . HIS A 1 102 ? 12.539 9.120 -13.808 1.00 84.50 102 HIS A O 1
ATOM 806 N N . GLY A 1 103 ? 13.399 7.674 -12.320 1.00 84.00 103 GLY A N 1
ATOM 807 C CA . GLY A 1 103 ? 14.470 8.573 -11.861 1.00 84.00 103 GLY A CA 1
ATOM 808 C C . GLY A 1 103 ? 15.605 8.782 -12.875 1.00 84.00 103 GLY A C 1
ATOM 809 O O . GLY A 1 103 ? 16.473 9.622 -12.658 1.00 84.00 103 GLY A O 1
ATOM 810 N N . VAL A 1 104 ? 15.608 8.023 -13.975 1.00 85.00 104 VAL A N 1
ATOM 811 C CA . VAL A 1 104 ? 16.569 8.109 -15.083 1.00 85.00 104 VAL A CA 1
ATOM 812 C C . VAL A 1 104 ? 15.833 7.999 -16.422 1.00 85.00 104 VAL A C 1
ATOM 814 O O . VAL A 1 104 ? 14.741 7.426 -16.457 1.00 85.00 104 VAL A O 1
ATOM 817 N N . PRO A 1 105 ? 16.407 8.503 -17.533 1.00 85.75 105 PRO A N 1
ATOM 818 C CA . PRO A 1 105 ? 15.811 8.336 -18.853 1.00 85.75 105 PRO A CA 1
ATOM 819 C C . PRO A 1 105 ? 15.573 6.856 -19.180 1.00 85.75 105 PRO A C 1
ATOM 821 O O . PRO A 1 105 ? 16.505 6.050 -19.172 1.00 85.75 105 PRO A O 1
ATOM 824 N N . TYR A 1 106 ? 14.321 6.515 -19.482 1.00 85.31 106 TYR A N 1
ATOM 825 C CA . TYR A 1 106 ? 13.907 5.186 -19.930 1.00 85.31 106 TYR A CA 1
ATOM 826 C C . TYR A 1 106 ? 13.811 5.185 -21.459 1.00 85.31 106 TYR A C 1
ATOM 828 O O . TYR A 1 106 ? 12.738 5.343 -22.040 1.00 85.31 106 TYR A O 1
ATOM 836 N N . THR A 1 107 ? 14.970 5.135 -22.115 1.00 88.81 107 THR A N 1
ATOM 837 C CA . THR A 1 107 ? 15.094 5.113 -23.577 1.00 88.81 107 THR A CA 1
ATOM 838 C C . THR A 1 107 ? 15.117 3.671 -24.070 1.00 88.81 107 THR A C 1
ATOM 840 O O . THR A 1 107 ? 15.335 2.751 -23.290 1.00 88.81 107 THR A O 1
ATOM 843 N N . LEU A 1 108 ? 14.966 3.457 -25.380 1.00 87.56 108 LEU A N 1
ATOM 844 C CA . LEU A 1 108 ? 15.134 2.124 -25.976 1.00 87.56 108 LEU A CA 1
ATOM 845 C C . LEU A 1 108 ? 16.529 1.525 -25.716 1.00 87.56 108 LEU A C 1
ATOM 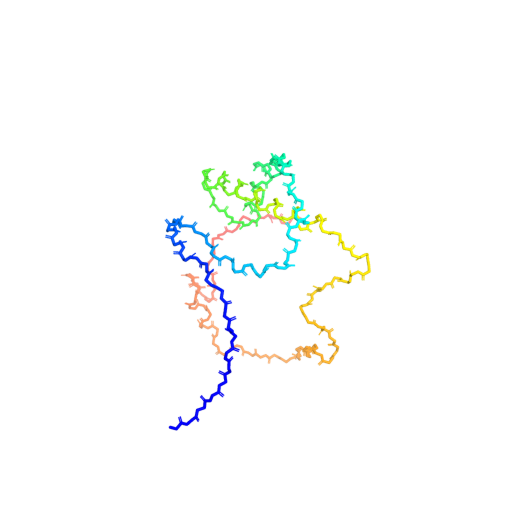847 O O . LEU A 1 108 ? 16.681 0.310 -25.679 1.00 87.56 108 LEU A O 1
ATOM 851 N N . GLU A 1 109 ? 17.543 2.376 -25.532 1.00 89.31 109 GLU A N 1
ATOM 852 C CA . GLU A 1 109 ? 18.926 1.966 -25.261 1.00 89.31 109 GLU A CA 1
ATOM 853 C C . GLU A 1 109 ? 19.149 1.584 -23.789 1.00 89.31 109 GLU A C 1
ATOM 855 O O . GLU A 1 109 ? 19.991 0.735 -23.502 1.00 89.31 109 GLU A O 1
ATOM 860 N N . SER A 1 110 ? 18.416 2.206 -22.856 1.00 89.38 110 SER A N 1
ATOM 861 C CA . SER A 1 110 ? 18.525 1.943 -21.413 1.00 89.38 110 SER A CA 1
ATOM 862 C C . SER A 1 110 ? 17.457 0.985 -20.881 1.00 89.38 110 SER A C 1
ATOM 864 O O . SER A 1 110 ? 17.602 0.463 -19.773 1.00 89.38 110 SER A O 1
ATOM 866 N N . SER A 1 111 ? 16.390 0.738 -21.645 1.00 90.31 111 SER A N 1
ATOM 867 C CA . SER A 1 111 ? 15.327 -0.184 -21.262 1.00 90.31 111 SER A CA 1
ATOM 868 C C . SER A 1 111 ? 15.815 -1.636 -21.332 1.00 90.31 111 SER A C 1
ATOM 870 O O . SER A 1 111 ? 16.401 -2.030 -22.344 1.00 90.31 111 SER A O 1
ATOM 872 N N . PRO A 1 112 ? 15.555 -2.464 -20.306 1.00 89.62 112 PRO A N 1
ATOM 873 C CA . PRO A 1 112 ? 15.839 -3.889 -20.384 1.00 89.62 112 PRO A CA 1
ATOM 874 C C . PRO A 1 112 ? 15.017 -4.532 -21.506 1.00 89.62 112 PRO A C 1
ATOM 876 O O . PRO A 1 112 ? 13.849 -4.198 -21.706 1.00 89.62 112 PRO A O 1
ATOM 879 N N . ALA A 1 113 ? 15.624 -5.481 -22.221 1.00 92.25 113 ALA A N 1
ATOM 880 C CA . ALA A 1 113 ? 14.912 -6.261 -23.225 1.00 92.25 113 ALA A CA 1
ATOM 881 C C . ALA A 1 113 ? 13.737 -7.031 -22.584 1.00 92.25 113 ALA A C 1
ATOM 883 O O . ALA A 1 113 ? 13.845 -7.458 -21.426 1.00 92.25 113 ALA A O 1
ATOM 884 N N . PRO A 1 114 ? 12.630 -7.246 -23.319 1.00 92.88 114 PRO A N 1
ATOM 885 C CA . PRO A 1 114 ? 11.550 -8.105 -22.856 1.00 92.88 114 PRO A CA 1
ATOM 886 C C . PRO A 1 114 ? 12.067 -9.495 -22.473 1.00 92.88 114 PRO A C 1
ATOM 888 O O . PRO A 1 114 ? 12.991 -10.030 -23.084 1.00 92.88 114 PRO A O 1
ATOM 891 N N . ARG A 1 115 ? 11.457 -10.105 -21.455 1.00 95.50 115 ARG A N 1
ATOM 892 C CA . ARG A 1 115 ? 11.761 -11.490 -21.092 1.00 95.50 115 ARG A CA 1
ATOM 893 C C . ARG A 1 115 ? 11.291 -12.424 -22.213 1.00 95.50 115 ARG A C 1
ATOM 895 O O . ARG A 1 115 ? 10.110 -12.426 -22.539 1.00 95.50 115 ARG A O 1
ATOM 902 N N . GLU A 1 116 ? 12.190 -13.271 -22.709 1.00 96.25 116 GLU A N 1
ATOM 903 C CA . GLU A 1 116 ? 11.872 -14.332 -23.675 1.00 96.25 116 GLU A CA 1
ATOM 904 C C . GLU A 1 116 ? 10.802 -15.304 -23.150 1.00 96.25 116 GLU A C 1
ATOM 906 O O . GLU A 1 116 ? 10.785 -15.651 -21.958 1.00 96.25 116 GLU A O 1
ATOM 911 N N . ASP A 1 117 ? 9.953 -15.802 -24.050 1.00 96.81 117 ASP A N 1
ATOM 912 C CA . ASP A 1 117 ? 8.914 -16.791 -23.745 1.00 96.81 117 ASP A CA 1
ATOM 913 C C . ASP A 1 117 ? 9.474 -18.222 -23.714 1.00 96.81 117 ASP A C 1
ATOM 915 O O . ASP A 1 117 ? 9.126 -19.098 -24.502 1.00 96.81 117 ASP A O 1
ATOM 919 N N . VAL A 1 118 ? 10.426 -18.446 -22.810 1.00 97.06 118 VAL A N 1
ATOM 920 C CA . VAL A 1 118 ? 11.034 -19.756 -22.576 1.00 97.06 118 VAL A CA 1
ATOM 921 C C . VAL A 1 118 ? 10.703 -20.194 -21.161 1.00 97.06 118 VAL A C 1
ATOM 923 O O . VAL A 1 118 ? 11.072 -19.531 -20.188 1.00 97.06 118 VAL A O 1
ATOM 926 N N . TRP A 1 119 ? 10.029 -21.336 -21.044 1.00 96.06 119 TRP A N 1
ATOM 927 C CA . TRP A 1 119 ? 9.723 -21.934 -19.752 1.00 96.06 119 TRP A CA 1
ATOM 928 C C . TRP A 1 119 ? 11.006 -22.310 -19.000 1.00 96.06 119 TRP A C 1
ATOM 930 O O . TRP A 1 119 ? 11.911 -22.943 -19.545 1.00 96.06 119 TRP A O 1
ATOM 940 N N . ARG A 1 120 ? 11.076 -21.920 -17.724 1.00 95.00 120 ARG A N 1
ATOM 941 C CA . ARG A 1 120 ? 12.167 -22.261 -16.807 1.00 95.00 120 ARG A CA 1
ATOM 942 C C . ARG A 1 12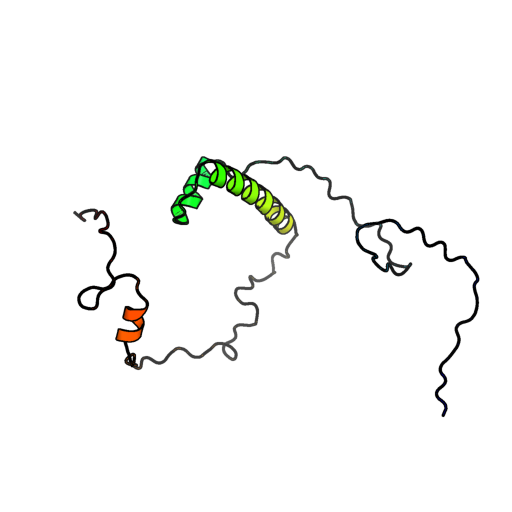0 ? 11.566 -22.906 -15.556 1.00 95.00 120 ARG A C 1
ATOM 944 O O . ARG A 1 120 ? 10.936 -22.187 -14.779 1.00 95.00 120 ARG A O 1
ATOM 951 N N . PRO A 1 121 ? 11.714 -24.227 -15.352 1.00 93.88 121 PRO A N 1
ATOM 952 C CA . PRO A 1 121 ? 11.194 -24.877 -14.155 1.00 93.88 121 PRO A CA 1
ATOM 953 C C . PRO A 1 121 ? 11.928 -24.372 -12.908 1.00 93.88 121 PRO A C 1
ATOM 955 O O . PRO A 1 121 ? 13.147 -24.188 -12.924 1.00 93.88 121 PRO A O 1
ATOM 958 N N . PHE A 1 122 ? 11.192 -24.158 -11.816 1.00 93.19 122 PHE A N 1
ATOM 959 C CA . PHE A 1 122 ? 11.800 -23.807 -10.536 1.00 93.19 122 PHE A CA 1
ATOM 960 C C . PHE A 1 122 ? 12.467 -25.052 -9.924 1.00 93.19 122 PHE A C 1
ATOM 962 O O . PHE A 1 122 ? 11.819 -26.096 -9.839 1.00 93.19 122 PHE A O 1
ATOM 969 N N . PRO A 1 123 ? 13.740 -24.982 -9.495 1.00 94.62 123 PRO A N 1
ATOM 970 C CA . PRO A 1 123 ? 14.509 -26.178 -9.150 1.00 94.62 123 PRO A CA 1
ATOM 971 C C . PRO A 1 123 ? 14.065 -26.858 -7.849 1.00 94.62 123 PRO A C 1
ATOM 973 O O . PRO A 1 123 ? 14.288 -28.055 -7.697 1.00 94.62 123 PRO A O 1
ATOM 976 N N . ASN A 1 124 ? 13.466 -26.126 -6.901 1.00 95.50 124 ASN A N 1
ATOM 977 C CA . ASN A 1 124 ? 13.075 -26.689 -5.606 1.00 95.50 124 ASN A CA 1
ATOM 978 C C . ASN A 1 124 ? 11.800 -26.044 -5.024 1.00 95.50 124 ASN A C 1
ATOM 980 O O . ASN A 1 124 ? 11.895 -25.224 -4.110 1.00 95.50 124 ASN A O 1
ATOM 984 N N . PRO A 1 125 ? 10.599 -26.414 -5.507 1.00 93.19 125 PRO A N 1
ATOM 985 C CA . PRO A 1 125 ? 9.332 -25.882 -4.990 1.00 93.19 125 PRO A CA 1
ATOM 986 C C . PRO A 1 125 ? 9.128 -26.120 -3.486 1.00 93.19 125 PRO A C 1
ATOM 988 O O . PRO A 1 125 ? 8.515 -25.300 -2.809 1.00 93.19 125 PRO A O 1
ATOM 991 N N . GLN A 1 126 ? 9.701 -27.197 -2.940 1.00 94.06 126 GLN A N 1
ATOM 992 C CA . GLN A 1 126 ? 9.588 -27.537 -1.519 1.00 94.06 126 GLN A CA 1
ATOM 993 C C . GLN A 1 126 ? 10.256 -26.496 -0.610 1.00 94.06 126 GLN A C 1
ATOM 995 O O . GLN A 1 126 ? 9.785 -26.256 0.496 1.00 94.06 126 GLN A O 1
ATOM 1000 N N . ALA A 1 127 ? 11.306 -25.815 -1.085 1.00 95.56 127 ALA A N 1
ATOM 1001 C CA . ALA A 1 127 ? 11.934 -24.729 -0.331 1.00 95.56 127 ALA A CA 1
ATOM 1002 C C . ALA A 1 127 ? 11.026 -23.500 -0.166 1.00 95.56 127 ALA A C 1
ATOM 1004 O O . ALA A 1 127 ? 11.213 -22.751 0.787 1.00 95.56 127 ALA A O 1
ATOM 1005 N N . ILE A 1 128 ? 10.063 -23.287 -1.073 1.00 94.62 128 ILE A N 1
ATOM 1006 C CA . ILE A 1 128 ? 9.063 -22.215 -0.950 1.00 94.62 128 ILE A CA 1
ATOM 1007 C C . ILE A 1 128 ? 8.032 -22.608 0.108 1.00 94.62 128 ILE A C 1
ATOM 1009 O O . ILE A 1 128 ? 7.751 -21.825 1.008 1.00 94.62 128 ILE A O 1
ATOM 1013 N N . LEU A 1 129 ? 7.517 -23.839 0.035 1.00 96.06 129 LEU A N 1
ATOM 1014 C CA . LEU A 1 129 ? 6.534 -24.349 0.996 1.00 96.06 129 LEU A CA 1
ATOM 1015 C C . LEU A 1 129 ? 7.083 -24.359 2.426 1.00 96.06 129 LEU A C 1
ATOM 1017 O O . LEU A 1 129 ? 6.375 -23.990 3.352 1.00 96.06 129 LEU A O 1
ATOM 1021 N N . ALA A 1 130 ? 8.369 -24.671 2.601 1.00 95.44 130 ALA A N 1
ATOM 1022 C CA . ALA A 1 130 ? 9.031 -24.633 3.904 1.00 95.44 130 ALA A CA 1
ATOM 1023 C C . ALA A 1 130 ? 9.105 -23.229 4.549 1.00 95.44 130 ALA A C 1
ATOM 1025 O O . ALA A 1 130 ? 9.469 -23.128 5.719 1.00 95.44 130 ALA A O 1
ATOM 1026 N N . GLN A 1 131 ? 8.811 -22.151 3.809 1.00 96.00 131 GLN A N 1
ATOM 1027 C CA . GLN A 1 131 ? 8.733 -20.784 4.346 1.00 96.00 131 GLN A CA 1
ATOM 1028 C C . GLN A 1 131 ? 7.322 -20.408 4.810 1.00 96.00 131 GLN A C 1
ATOM 1030 O O . GLN A 1 131 ? 7.161 -19.392 5.489 1.00 96.00 131 GLN A O 1
ATOM 1035 N N . ALA A 1 132 ? 6.304 -21.181 4.427 1.00 96.69 132 ALA A N 1
ATOM 1036 C CA . ALA A 1 132 ? 4.933 -20.911 4.819 1.00 96.69 132 ALA A CA 1
ATOM 1037 C C . ALA A 1 132 ? 4.695 -21.349 6.278 1.00 96.69 132 ALA A C 1
ATOM 10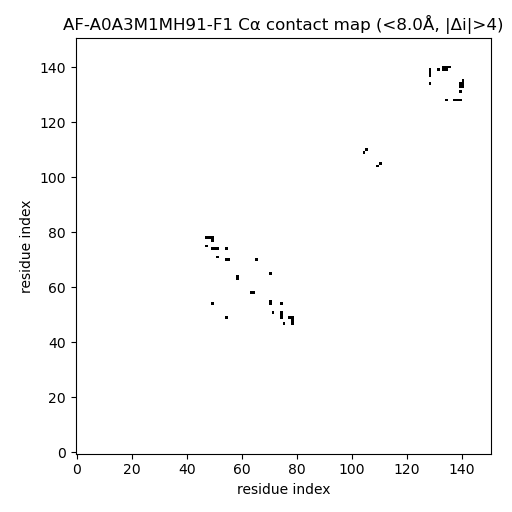39 O O . ALA A 1 132 ? 5.226 -22.379 6.696 1.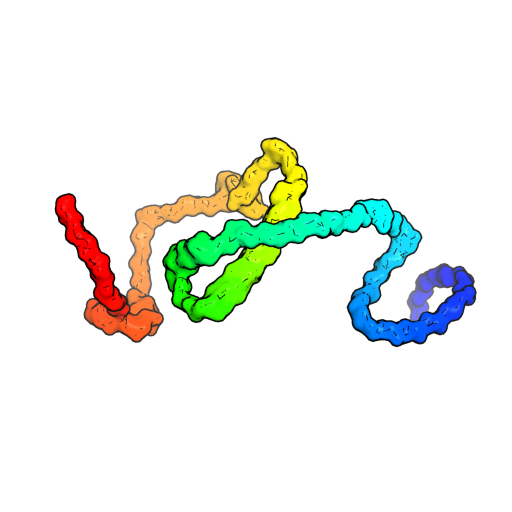00 96.69 132 ALA A O 1
ATOM 1040 N N . PRO A 1 133 ? 3.897 -20.595 7.059 1.00 96.12 133 PRO A N 1
ATOM 1041 C CA . PRO A 1 133 ? 3.593 -20.953 8.446 1.00 96.12 133 PRO A CA 1
ATOM 104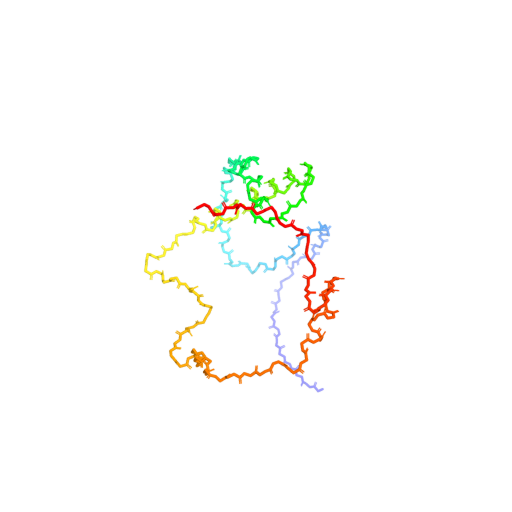2 C C . PRO A 1 133 ? 2.899 -22.310 8.591 1.00 96.12 133 PRO A C 1
ATOM 1044 O O . PRO A 1 133 ? 3.171 -23.043 9.539 1.00 96.12 133 PRO A O 1
ATOM 1047 N N . GLU A 1 134 ? 2.011 -22.636 7.653 1.00 96.56 134 GLU A N 1
ATOM 1048 C CA . GLU A 1 134 ? 1.225 -23.863 7.652 1.00 96.56 134 GLU A CA 1
ATOM 1049 C C . GLU A 1 134 ? 1.037 -24.360 6.217 1.00 96.56 134 GLU A C 1
ATOM 1051 O O . GLU A 1 134 ? 0.757 -23.585 5.295 1.00 96.56 134 GLU A O 1
ATOM 1056 N N . THR A 1 135 ? 1.211 -25.666 6.030 1.00 96.81 135 THR A N 1
ATOM 1057 C CA . THR A 1 135 ? 1.079 -26.328 4.733 1.00 96.81 135 THR A CA 1
ATOM 1058 C C . THR A 1 135 ? 0.446 -27.701 4.885 1.00 96.81 135 THR A C 1
ATOM 1060 O O . THR A 1 135 ? 0.818 -28.438 5.798 1.00 96.81 135 THR A O 1
ATOM 1063 N N . GLU A 1 136 ? -0.403 -28.087 3.939 1.00 95.50 136 GLU A N 1
ATOM 1064 C CA . GLU A 1 136 ? -1.054 -29.400 3.876 1.00 95.50 136 GLU A CA 1
ATOM 1065 C C . GLU A 1 136 ? -1.075 -29.878 2.419 1.00 95.50 136 GLU A C 1
ATOM 1067 O O . GLU A 1 136 ? -1.384 -29.101 1.520 1.00 95.50 136 GLU A O 1
ATOM 1072 N N . ASP A 1 137 ? -0.666 -31.125 2.162 1.00 93.62 137 ASP A N 1
ATOM 1073 C CA . ASP A 1 137 ? -0.666 -31.756 0.828 1.00 93.62 137 ASP A CA 1
ATOM 1074 C C . ASP A 1 137 ? -0.033 -30.929 -0.314 1.00 93.62 137 ASP A C 1
ATOM 1076 O O . ASP A 1 137 ? -0.395 -31.047 -1.484 1.00 93.62 137 ASP A O 1
ATOM 1080 N N . GLY A 1 138 ? 0.966 -30.102 0.011 1.00 92.94 138 GLY A N 1
ATOM 1081 C CA . GLY A 1 138 ? 1.650 -29.233 -0.955 1.00 92.94 138 GLY A CA 1
ATOM 1082 C C . GLY A 1 138 ? 0.980 -27.874 -1.189 1.00 92.94 138 GLY A C 1
ATOM 1083 O O . GLY A 1 138 ? 1.417 -27.132 -2.070 1.00 92.94 138 GLY A O 1
ATOM 1084 N N . TYR A 1 139 ? -0.033 -27.532 -0.395 1.00 94.56 139 TYR A N 1
ATOM 1085 C CA . TYR A 1 139 ? -0.740 -26.254 -0.403 1.00 94.56 139 TYR A CA 1
ATOM 1086 C C . TYR A 1 139 ? -0.391 -25.426 0.834 1.00 94.56 139 TYR A C 1
ATOM 1088 O O . TYR A 1 139 ? -0.016 -25.970 1.870 1.00 94.56 139 TYR A O 1
ATOM 1096 N N . ILE A 1 140 ? -0.513 -24.101 0.721 1.00 96.25 140 ILE A N 1
ATOM 1097 C CA . ILE A 1 140 ? -0.436 -23.181 1.862 1.00 96.25 140 ILE A CA 1
ATOM 1098 C C . ILE A 1 140 ? -1.835 -23.091 2.460 1.00 96.25 140 ILE A C 1
ATOM 1100 O O . ILE A 1 140 ? -2.788 -22.776 1.743 1.00 96.25 140 ILE A O 1
ATOM 1104 N N . VAL A 1 141 ? -1.949 -23.374 3.752 1.00 95.44 141 VAL A N 1
ATOM 1105 C CA . VAL A 1 141 ? -3.236 -23.356 4.449 1.00 95.44 141 VAL A CA 1
ATOM 1106 C C . VAL A 1 141 ? -3.579 -21.917 4.826 1.00 95.44 141 VAL A C 1
ATOM 1108 O O . VAL A 1 141 ? -2.745 -21.185 5.360 1.00 95.44 141 VAL A O 1
ATOM 1111 N N . VAL A 1 142 ? -4.811 -21.507 4.527 1.00 94.50 142 VAL A N 1
ATOM 1112 C CA . VAL A 1 142 ? -5.379 -20.214 4.923 1.00 94.50 142 VAL A CA 1
ATOM 1113 C C . VAL A 1 142 ? -6.761 -20.435 5.538 1.00 94.50 142 VAL A C 1
ATOM 1115 O O . VAL A 1 142 ? -7.439 -21.392 5.156 1.00 94.50 142 VAL A O 1
ATOM 1118 N N . PRO A 1 143 ? -7.202 -19.578 6.477 1.00 91.94 143 PRO A N 1
ATOM 1119 C CA . PRO A 1 143 ? -8.573 -19.612 6.968 1.00 91.94 143 PRO A CA 1
ATOM 1120 C C . PRO A 1 143 ? -9.579 -19.494 5.821 1.00 91.94 143 PRO A C 1
ATOM 1122 O O . PRO A 1 143 ? -9.324 -18.796 4.837 1.00 91.94 143 PRO A O 1
ATOM 1125 N N . ASP A 1 144 ? -10.722 -20.161 5.971 1.00 89.75 144 ASP A N 1
ATOM 1126 C CA . ASP A 1 144 ? -11.778 -20.118 4.965 1.00 89.75 144 ASP A CA 1
ATOM 1127 C C . ASP A 1 144 ? -12.286 -18.683 4.775 1.00 89.75 144 ASP A C 1
ATOM 1129 O O . ASP A 1 144 ? -12.481 -17.933 5.740 1.00 89.75 144 ASP A O 1
ATOM 1133 N N . ILE A 1 145 ? -12.482 -18.303 3.517 1.00 84.19 145 ILE A N 1
ATOM 1134 C CA . ILE A 1 145 ? -12.987 -16.984 3.152 1.00 84.19 145 ILE A CA 1
ATOM 1135 C C . ILE A 1 145 ? -14.505 -17.065 2.970 1.00 84.19 145 ILE A C 1
ATOM 1137 O O . ILE A 1 145 ? -15.012 -18.032 2.403 1.00 84.19 145 ILE A O 1
ATOM 1141 N N . PRO A 1 146 ? -15.273 -16.059 3.415 1.00 79.44 146 PRO A N 1
ATOM 1142 C CA . PRO A 1 146 ? -16.683 -15.998 3.069 1.00 79.44 146 PRO A CA 1
ATOM 1143 C C . PRO A 1 146 ? -16.812 -15.857 1.546 1.00 79.44 146 PRO A C 1
ATOM 1145 O O . PRO A 1 146 ? -16.312 -14.903 0.955 1.00 79.44 146 PRO A O 1
ATOM 1148 N N . HIS A 1 147 ? -17.460 -16.833 0.912 1.00 75.38 147 HIS A N 1
ATOM 1149 C CA . HIS A 1 147 ? -17.714 -16.832 -0.524 1.00 75.38 147 HIS A CA 1
ATOM 1150 C C . HIS A 1 147 ? -19.084 -16.202 -0.798 1.00 75.38 147 HIS A C 1
ATOM 1152 O O . HIS A 1 147 ? -20.086 -16.613 -0.212 1.00 75.38 147 HIS A O 1
ATOM 1158 N N . GLU A 1 148 ? -19.150 -15.246 -1.723 1.00 74.06 148 GLU A N 1
ATOM 1159 C CA . GLU A 1 148 ? -20.417 -14.867 -2.352 1.00 74.06 148 GLU A CA 1
ATOM 1160 C C . GLU A 1 148 ? -20.691 -15.846 -3.500 1.00 74.06 148 GLU A C 1
ATOM 1162 O O . GLU A 1 148 ? -19.858 -16.025 -4.392 1.00 74.06 148 GLU A O 1
ATOM 1167 N N . ALA A 1 149 ? -21.840 -16.525 -3.465 1.00 71.00 149 ALA A N 1
ATOM 1168 C CA . ALA A 1 149 ? -22.266 -17.360 -4.579 1.00 71.00 149 ALA A CA 1
ATOM 1169 C C . ALA A 1 149 ? -22.568 -16.453 -5.780 1.00 71.00 149 ALA A C 1
ATOM 1171 O O . ALA A 1 149 ? -23.442 -15.593 -5.704 1.00 71.00 149 ALA A O 1
ATOM 1172 N N . LEU A 1 150 ? -21.825 -16.631 -6.873 1.00 69.00 150 LEU A N 1
ATOM 1173 C CA . LEU A 1 150 ? -22.135 -15.981 -8.143 1.00 69.00 150 LEU A CA 1
ATOM 1174 C C . LEU A 1 150 ? -23.402 -16.644 -8.712 1.00 69.00 150 LEU A C 1
ATOM 1176 O O . LEU A 1 150 ? -23.353 -17.821 -9.075 1.00 69.00 150 LEU A O 1
ATOM 1180 N N . GLU A 1 151 ? -24.519 -15.911 -8.739 1.00 51.88 151 GLU A N 1
ATOM 1181 C CA . GLU A 1 151 ? -25.746 -16.281 -9.473 1.00 51.88 151 GLU A CA 1
ATOM 1182 C C . GLU A 1 151 ? -25.666 -15.912 -10.961 1.00 51.88 151 GLU A C 1
ATOM 1184 O O . GLU A 1 151 ? -25.101 -14.841 -11.291 1.00 51.88 151 GLU A O 1
#

Nearest PDB structures (foldseek):
  5fci-assembly1_C7  TM=3.979E-01  e=8.561E+00  Saccharomyces cerevisiae S288C

Foldseek 3Di:
DDDDDDDDDDDDDDDDDDDDDDDDDDPDDPPDPPPPPDPPPPPPPLPLPQDLVNLVVVCVVVVHDDDPVRSVVVSVVVSVVVVVVVVVVPDDDDPPDDDCPDPDDCDPVNPDDDDDPDDDDDPCLVVVVVPAPDDDPSHRDDPDDDDDDDD

Secondary structure (DSSP, 8-state):
---------------------SS------TT------------------S-HHHHHHHHHHTT----HHHHHHHHHHHHHHHHHHHHHHTS---TT----SSSS---TTTSPPPPPS-----S-HHHHHTTSS-EETTEE--PPPPPPP--